Protein AF-A0AAV4S8C1-F1 (afdb_monomer)

Radius of gyration: 21.25 Å; Cα contacts (8 Å, |Δi|>4): 169; chains: 1; bounding box: 54×39×54 Å

pLDDT: mean 89.07, std 9.96, range [38.38, 97.69]

Mean predicted aligned error: 6.19 Å

Solvent-accessible surface area (backbone atoms only — not comparable to full-atom values): 9734 Å² total; per-residue (Å²): 113,78,67,68,77,36,73,91,67,51,94,67,96,58,88,81,56,92,81,69,66,59,26,32,62,35,36,40,37,42,37,34,31,90,69,64,70,68,60,51,53,55,52,52,49,52,42,61,77,66,53,77,62,57,48,38,68,72,55,80,80,44,74,47,77,46,82,40,76,65,63,91,87,57,93,64,98,59,76,63,50,75,48,72,52,69,46,49,36,55,58,34,60,58,52,53,51,49,49,56,53,47,52,62,34,58,79,67,61,56,85,46,74,70,51,41,73,37,82,92,29,54,90,49,61,61,69,61,55,51,53,53,49,54,54,46,53,53,36,53,49,37,55,42,50,50,39,64,58,30,70,59,54,54,52,55,53,53,58,62,78,72,110

Foldseek 3Di:
DVVQLDPVNDPDDFPPDVPPLKFFAAKEKEKEADDDVVVVVVVVVVCVVVVSTHHFPQDDYHYHYHYYYDDPPDDDPDRMDMDMDIDMLSVLVVLVVVLVVVCVCVVVVHPCVVVCVDPVPVPHDVVVVVVSVVSVVVSVLSVLRSDNCSVVVVVVVVVVVVD

Secondary structure (DSSP, 8-state):
-GGGGSGGG-SS-----TTS---EEEEEEEEEES--HHHHHHHHHHHHHTT-SPBPTTS--EEEEEEEPPPTTS--SSSEEEEEEEEEGGGHHHHHHHHHHHHHHHTTTTT-TTGGGSGGGSS--HHHHHHHHHHHHHHHHHHHTTSTTHHHHHHHHHHHHT-

Nearest PDB structures (foldseek):
  9g3z-assembly1_b  TM=9.524E-01  e=1.170E-22  Sus scrofa
  9g3z-assembly1_m  TM=9.613E-01  e=6.429E-21  Sus scrofa
  9g3x-assembly1_i  TM=9.319E-01  e=1.166E-21  Sus scrofa
  9g3z-assembly1_j  TM=9.366E-01  e=1.971E-21  Sus scrofa
  9g3z-assembly1_e  TM=9.286E-01  e=1.510E-20  Sus scrofa

Organism: Caerostris extrusa (NCBI:txid172846)

Sequence (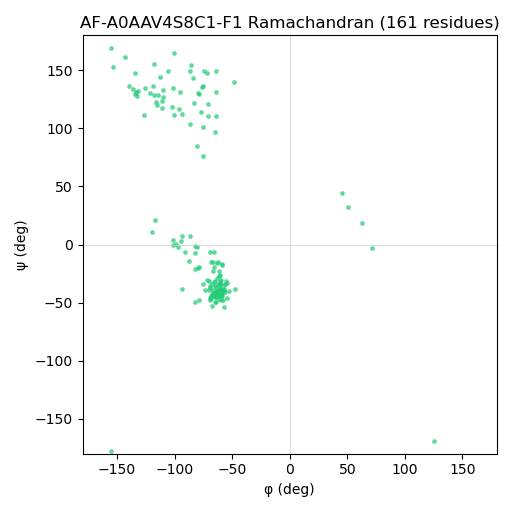163 aa):
MRRLLQPKNMMVSNAYDRNSGHCYISILNIIQGEVDPTQVHKSLMRIRERKLAQFIPWGPASIQVALSRKSPYITTAHRVSGLMLANHTSISMLFERTLKQYDKLRKREAFLEQFRKEDMFKDNLDELDNSRETVQQLVDEYVAATSKDYLTWGMEQVFIFSN

Structure (mmCIF, N/CA/C/O backbone):
data_AF-A0AAV4S8C1-F1
#
_entry.id   AF-A0AAV4S8C1-F1
#
loop_
_atom_site.group_PDB
_atom_site.id
_atom_site.type_symbol
_atom_site.label_atom_id
_atom_site.label_alt_id
_atom_site.label_comp_id
_atom_site.label_asym_id
_atom_site.label_entity_id
_atom_site.label_seq_id
_atom_site.pdbx_PDB_ins_code
_atom_site.Cartn_x
_atom_site.Cartn_y
_atom_site.Cartn_z
_atom_site.occupancy
_atom_site.B_iso_or_equiv
_atom_site.auth_seq_id
_atom_site.auth_comp_id
_atom_site.auth_asym_id
_atom_site.auth_atom_id
_atom_site.pdbx_PDB_model_num
ATOM 1 N N . MET A 1 1 ? 11.164 5.010 -16.523 1.00 76.38 1 MET A N 1
ATOM 2 C CA . MET A 1 1 ? 10.807 4.340 -15.250 1.00 76.38 1 MET A CA 1
ATOM 3 C C . MET A 1 1 ? 11.202 5.109 -13.993 1.00 76.38 1 MET A C 1
ATOM 5 O O . MET A 1 1 ? 10.338 5.263 -13.153 1.00 76.38 1 MET A O 1
ATOM 9 N N . ARG A 1 2 ? 12.412 5.688 -13.857 1.00 85.44 2 ARG A N 1
ATOM 10 C CA . ARG A 1 2 ? 12.812 6.445 -12.637 1.00 85.44 2 ARG A CA 1
ATOM 11 C C . ARG A 1 2 ? 11.783 7.474 -12.139 1.00 85.44 2 ARG A C 1
ATOM 13 O O . ARG A 1 2 ? 11.617 7.630 -10.940 1.00 85.44 2 ARG A O 1
ATOM 20 N N . ARG A 1 3 ? 11.109 8.183 -13.055 1.00 89.19 3 ARG A N 1
ATOM 21 C CA . ARG A 1 3 ? 10.074 9.173 -12.707 1.00 89.19 3 ARG A CA 1
ATOM 22 C C . ARG A 1 3 ? 8.900 8.547 -11.944 1.00 89.19 3 ARG A C 1
ATOM 24 O O . ARG A 1 3 ? 8.378 9.203 -11.061 1.00 89.19 3 ARG A O 1
ATOM 31 N N . LEU A 1 4 ? 8.530 7.300 -12.233 1.00 90.19 4 LEU A N 1
ATOM 32 C CA . LEU A 1 4 ? 7.388 6.633 -11.599 1.00 90.19 4 LEU A CA 1
ATOM 33 C C . LEU A 1 4 ? 7.597 6.413 -10.094 1.00 90.19 4 LEU A C 1
ATOM 35 O O . LEU A 1 4 ? 6.652 6.535 -9.334 1.00 90.19 4 LEU A O 1
ATOM 39 N N . LEU A 1 5 ? 8.844 6.207 -9.659 1.00 87.75 5 LEU A N 1
ATOM 40 C CA . LEU A 1 5 ? 9.210 6.057 -8.244 1.00 87.75 5 LEU A CA 1
ATOM 41 C C . LEU A 1 5 ? 9.328 7.395 -7.489 1.00 87.75 5 LEU A C 1
ATOM 43 O O . LEU A 1 5 ? 9.659 7.413 -6.308 1.00 87.75 5 LEU A O 1
ATOM 47 N N . GLN A 1 6 ? 9.139 8.538 -8.158 1.00 88.62 6 GLN A N 1
ATOM 48 C CA . GLN A 1 6 ? 9.223 9.837 -7.488 1.00 88.62 6 GLN A CA 1
ATOM 49 C C . GLN A 1 6 ? 7.920 10.120 -6.728 1.00 88.62 6 GLN A C 1
ATOM 51 O O . GLN A 1 6 ? 6.863 10.087 -7.361 1.00 88.62 6 GLN A O 1
ATOM 56 N N . PRO A 1 7 ? 7.976 10.520 -5.442 1.00 86.75 7 PRO A N 1
ATOM 57 C CA . PRO A 1 7 ? 6.777 10.733 -4.630 1.00 86.75 7 PRO A CA 1
ATOM 58 C C . PRO A 1 7 ? 5.752 11.699 -5.228 1.00 86.75 7 PRO A C 1
ATOM 60 O O . PRO A 1 7 ? 4.557 11.482 -5.105 1.00 86.75 7 PRO A O 1
ATOM 63 N N . LYS A 1 8 ? 6.207 12.721 -5.961 1.00 89.94 8 LYS A N 1
ATOM 64 C CA . LYS A 1 8 ? 5.334 13.706 -6.622 1.00 89.94 8 LYS A CA 1
ATOM 65 C C . LYS A 1 8 ? 4.401 13.139 -7.701 1.00 89.94 8 LYS A C 1
ATOM 67 O O . LYS A 1 8 ? 3.507 13.846 -8.140 1.00 89.94 8 LYS A O 1
ATOM 72 N N . ASN A 1 9 ? 4.663 11.924 -8.185 1.00 91.44 9 ASN A N 1
ATOM 73 C CA . ASN A 1 9 ? 3.815 11.253 -9.171 1.00 91.44 9 ASN A CA 1
ATOM 74 C C . ASN A 1 9 ? 2.913 10.191 -8.523 1.00 91.44 9 ASN A C 1
ATOM 76 O O . ASN A 1 9 ? 2.159 9.531 -9.233 1.00 91.44 9 ASN A O 1
ATOM 80 N N . MET A 1 10 ? 3.005 9.998 -7.202 1.00 90.69 10 MET A N 1
ATOM 81 C CA . MET A 1 10 ? 2.092 9.127 -6.471 1.00 90.69 10 MET A CA 1
ATOM 82 C C . MET A 1 10 ? 0.749 9.833 -6.304 1.00 90.69 10 MET A C 1
ATOM 84 O O . MET A 1 10 ? 0.691 11.017 -5.981 1.00 90.69 10 MET A O 1
ATOM 88 N N . MET A 1 11 ? -0.332 9.090 -6.524 1.00 93.56 11 MET A N 1
ATOM 89 C CA . MET A 1 11 ? -1.704 9.607 -6.464 1.00 93.56 11 MET A CA 1
ATOM 90 C C . MET A 1 11 ? -2.357 9.425 -5.088 1.00 93.56 11 MET A C 1
ATOM 92 O O . MET A 1 11 ? -3.542 9.694 -4.931 1.00 93.56 11 MET A O 1
ATOM 96 N N . VAL A 1 12 ? -1.594 8.973 -4.091 1.00 91.31 12 VAL A N 1
ATOM 97 C CA . VAL A 1 12 ? -2.059 8.805 -2.712 1.00 91.31 12 VAL A CA 1
ATOM 98 C C . VAL A 1 12 ? -1.185 9.655 -1.797 1.00 91.31 12 VAL A C 1
ATOM 100 O O . VAL A 1 12 ? 0.045 9.623 -1.882 1.00 91.31 12 VAL A O 1
ATOM 103 N N . SER A 1 13 ? -1.827 10.446 -0.938 1.00 85.81 13 SER A N 1
ATOM 104 C CA . SER A 1 13 ? -1.152 11.302 0.035 1.00 85.81 13 SER A CA 1
ATOM 105 C C . SER A 1 13 ? -0.720 10.495 1.251 1.00 85.81 13 SER A C 1
ATOM 107 O O . SER A 1 13 ? -1.404 10.475 2.273 1.00 85.81 13 SER A O 1
ATOM 109 N N . ASN A 1 14 ? 0.447 9.873 1.147 1.00 78.31 14 ASN A N 1
ATOM 110 C CA . ASN A 1 14 ? 1.105 9.245 2.284 1.00 78.31 14 ASN A CA 1
ATOM 111 C C . ASN A 1 14 ? 2.201 10.203 2.755 1.00 78.31 14 ASN A C 1
ATOM 113 O O . ASN A 1 14 ? 2.932 10.759 1.929 1.00 78.31 14 ASN A O 1
ATOM 117 N N . ALA A 1 15 ? 2.313 10.427 4.067 1.00 64.94 15 ALA A N 1
ATOM 118 C CA . ALA A 1 15 ? 3.448 11.158 4.613 1.00 64.94 15 ALA A CA 1
ATOM 119 C C . ALA A 1 15 ? 4.693 10.305 4.351 1.00 64.94 15 ALA A C 1
ATOM 121 O O . ALA A 1 15 ? 4.944 9.322 5.040 1.00 64.94 15 ALA A O 1
ATOM 122 N N . TYR A 1 16 ? 5.413 10.620 3.274 1.00 62.28 16 TYR A N 1
ATOM 123 C CA . TYR A 1 16 ? 6.601 9.884 2.868 1.00 62.28 16 TYR A CA 1
ATOM 124 C C . TYR A 1 16 ? 7.742 10.264 3.808 1.00 62.28 16 TYR A C 1
ATOM 126 O O . TYR A 1 16 ? 8.612 11.063 3.458 1.00 62.28 16 TYR A O 1
ATOM 134 N N . ASP A 1 17 ? 7.719 9.727 5.025 1.00 63.22 17 ASP A N 1
ATOM 135 C CA . ASP A 1 17 ? 8.901 9.744 5.861 1.00 63.22 17 ASP A CA 1
ATOM 136 C C . ASP A 1 17 ? 9.843 8.656 5.346 1.00 63.22 17 ASP A C 1
ATOM 138 O O . ASP A 1 17 ? 9.538 7.460 5.384 1.00 63.22 17 ASP A O 1
ATOM 142 N N . ARG A 1 18 ? 10.996 9.085 4.829 1.00 56.28 18 ARG A N 1
ATOM 143 C CA . ARG A 1 18 ? 12.065 8.188 4.371 1.00 56.28 18 ARG A CA 1
ATOM 144 C C . ARG A 1 18 ? 12.569 7.273 5.489 1.00 56.28 18 ARG A C 1
ATOM 146 O O . ARG A 1 18 ? 13.182 6.261 5.173 1.00 56.28 18 ARG A O 1
ATOM 153 N N . ASN A 1 19 ? 12.283 7.606 6.747 1.00 57.56 19 ASN A N 1
ATOM 154 C CA . ASN A 1 19 ? 12.671 6.837 7.923 1.00 57.56 19 ASN A CA 1
ATOM 155 C C . ASN A 1 19 ? 11.556 5.928 8.470 1.00 57.56 19 ASN A C 1
ATOM 157 O O . ASN A 1 19 ? 11.792 5.223 9.444 1.00 57.56 19 ASN A O 1
ATOM 161 N N . SER A 1 20 ? 10.366 5.899 7.855 1.00 69.50 20 SER A N 1
ATOM 162 C CA . SER A 1 20 ? 9.210 5.126 8.355 1.00 69.50 20 SER A CA 1
ATOM 163 C C . SER A 1 20 ? 9.357 3.601 8.264 1.00 69.50 20 SER A C 1
ATOM 165 O O . SER A 1 20 ? 8.490 2.877 8.736 1.00 69.50 20 SER A O 1
ATOM 167 N N . GLY A 1 21 ? 10.418 3.088 7.632 1.00 83.31 21 GLY A N 1
ATOM 168 C CA . GLY A 1 21 ? 10.642 1.645 7.476 1.00 83.31 21 GLY A CA 1
ATOM 169 C C . GLY A 1 21 ? 9.691 0.943 6.494 1.00 83.31 21 GLY A C 1
ATOM 170 O O . GLY A 1 21 ? 9.876 -0.242 6.218 1.00 83.31 21 GLY A O 1
ATOM 171 N N . HIS A 1 22 ? 8.713 1.652 5.919 1.00 91.12 22 HIS A N 1
ATOM 172 C CA . HIS A 1 22 ? 7.808 1.099 4.914 1.00 91.12 22 HIS A CA 1
ATOM 173 C C . HIS A 1 22 ? 8.541 0.690 3.630 1.00 91.12 22 HIS A C 1
ATOM 175 O O . HIS A 1 22 ? 9.538 1.291 3.226 1.00 91.12 22 HIS A O 1
ATOM 181 N N . CYS A 1 23 ? 8.018 -0.339 2.966 1.00 92.44 23 CYS A N 1
ATOM 182 C CA . CYS A 1 23 ? 8.658 -0.956 1.816 1.00 92.44 23 CYS A CA 1
ATOM 183 C C . CYS A 1 23 ? 7.648 -1.397 0.746 1.00 92.44 23 CYS A C 1
ATOM 185 O O . CYS A 1 23 ? 6.446 -1.534 0.982 1.00 92.44 23 CYS A O 1
ATOM 187 N N . TYR A 1 24 ? 8.154 -1.601 -0.469 1.00 93.88 24 TYR A N 1
ATOM 188 C CA . TYR A 1 24 ? 7.414 -2.164 -1.591 1.00 93.88 24 TYR A CA 1
ATOM 189 C C . TYR A 1 24 ? 7.317 -3.685 -1.457 1.00 93.88 24 TYR A C 1
ATOM 191 O O . TYR A 1 24 ? 8.331 -4.374 -1.339 1.00 93.88 24 TYR A O 1
ATOM 199 N N . ILE A 1 25 ? 6.103 -4.210 -1.575 1.00 95.38 25 ILE A N 1
ATOM 200 C CA . ILE A 1 25 ? 5.850 -5.646 -1.734 1.00 95.38 25 ILE A CA 1
ATOM 201 C C . ILE A 1 25 ? 6.029 -6.013 -3.212 1.00 95.38 25 ILE A C 1
ATOM 203 O O . ILE A 1 25 ? 6.777 -6.925 -3.564 1.00 95.38 25 ILE A O 1
ATOM 207 N N . SER A 1 26 ? 5.395 -5.248 -4.105 1.00 95.25 26 SER A N 1
ATOM 208 C CA . SER A 1 26 ? 5.460 -5.483 -5.548 1.00 95.25 26 SER A CA 1
ATOM 209 C C . SER A 1 26 ? 5.234 -4.213 -6.356 1.00 95.25 26 SER A C 1
ATOM 211 O O . SER A 1 26 ? 4.515 -3.307 -5.934 1.00 95.25 26 SER A O 1
ATOM 213 N N . ILE A 1 27 ? 5.797 -4.170 -7.561 1.00 95.12 27 ILE A N 1
ATOM 214 C CA . ILE A 1 27 ? 5.593 -3.080 -8.515 1.00 95.12 27 ILE A CA 1
ATOM 215 C C . ILE A 1 27 ? 5.308 -3.657 -9.901 1.00 95.12 27 ILE A C 1
ATOM 217 O O . ILE A 1 27 ? 6.085 -4.459 -10.413 1.00 95.12 27 ILE A O 1
ATOM 221 N N . LEU A 1 28 ? 4.256 -3.171 -10.551 1.00 95.75 28 LEU A N 1
ATOM 222 C CA . LEU A 1 28 ? 3.978 -3.382 -11.966 1.00 95.75 28 LEU A CA 1
ATOM 223 C C . LEU A 1 28 ? 4.040 -2.038 -12.696 1.00 95.75 28 LEU A C 1
ATOM 225 O O . LEU A 1 28 ? 3.286 -1.114 -12.402 1.00 95.75 28 LEU A O 1
ATOM 229 N N . ASN A 1 29 ? 4.943 -1.924 -13.667 1.00 94.38 29 ASN A N 1
ATOM 230 C CA . ASN A 1 29 ? 5.033 -0.753 -14.532 1.00 94.38 29 ASN A CA 1
ATOM 231 C C . ASN A 1 29 ? 4.414 -1.067 -15.893 1.00 94.38 29 ASN A C 1
ATOM 233 O O . ASN A 1 29 ? 4.924 -1.907 -16.630 1.00 94.38 29 ASN A O 1
ATOM 237 N N . ILE A 1 30 ? 3.358 -0.351 -16.257 1.00 94.69 30 ILE A N 1
ATOM 238 C CA . ILE A 1 30 ? 2.766 -0.398 -17.591 1.00 94.69 30 ILE A CA 1
ATOM 239 C C . ILE A 1 30 ? 3.343 0.770 -18.382 1.00 94.69 30 ILE A C 1
ATOM 241 O O . ILE A 1 30 ? 3.156 1.932 -18.022 1.00 94.69 30 ILE A O 1
ATOM 245 N N . ILE A 1 31 ? 4.076 0.470 -19.448 1.00 93.38 31 ILE A N 1
ATOM 246 C CA . ILE A 1 31 ? 4.709 1.472 -20.303 1.00 93.38 31 ILE A CA 1
ATOM 247 C C . ILE A 1 31 ? 4.010 1.458 -21.653 1.00 93.38 31 ILE A C 1
ATOM 249 O O . ILE A 1 31 ? 3.942 0.427 -22.319 1.00 93.38 31 ILE A O 1
ATOM 253 N N . GLN A 1 32 ? 3.510 2.620 -22.052 1.00 91.44 32 GLN A N 1
ATOM 254 C CA . GLN A 1 32 ? 2.761 2.807 -23.284 1.00 91.44 32 GLN A CA 1
ATOM 255 C C . GLN A 1 32 ? 3.521 3.701 -24.260 1.00 91.44 32 GLN A C 1
ATOM 257 O O . GLN A 1 32 ? 3.903 4.824 -23.917 1.00 91.44 32 GLN A O 1
ATOM 262 N N . GLY A 1 33 ? 3.683 3.237 -25.498 1.00 89.12 33 GLY A N 1
ATOM 263 C CA . GLY A 1 33 ? 4.294 3.996 -26.594 1.00 89.12 33 GLY A CA 1
ATOM 264 C C . GLY A 1 33 ? 5.467 3.274 -27.249 1.00 89.12 33 GLY A C 1
ATOM 265 O O . GLY A 1 33 ? 5.701 2.092 -27.011 1.00 89.12 33 GLY A O 1
ATOM 266 N N . GLU A 1 34 ? 6.202 3.999 -28.088 1.00 85.62 34 GLU A N 1
ATOM 267 C CA . GLU A 1 34 ? 7.389 3.479 -28.769 1.00 85.62 34 GLU A CA 1
ATOM 268 C C . GLU A 1 34 ? 8.563 3.403 -27.793 1.00 85.62 34 GLU A C 1
ATOM 270 O O . GLU A 1 34 ? 9.189 4.411 -27.455 1.00 85.62 34 GLU A O 1
ATOM 275 N N . VAL A 1 35 ? 8.830 2.198 -27.290 1.00 86.06 35 VAL A N 1
ATOM 276 C CA . VAL A 1 35 ? 9.900 1.943 -26.326 1.00 86.06 35 VAL A CA 1
ATOM 277 C C . VAL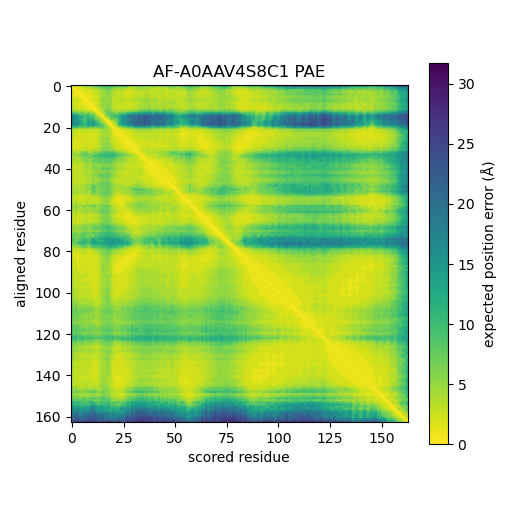 A 1 35 ? 10.684 0.712 -26.744 1.00 86.06 35 VAL A C 1
ATOM 279 O O . VAL A 1 35 ? 10.115 -0.348 -26.984 1.00 86.06 35 VAL A O 1
ATOM 282 N N . ASP A 1 36 ? 12.005 0.858 -26.778 1.00 89.06 36 ASP A N 1
ATOM 283 C CA . ASP A 1 36 ? 12.937 -0.245 -26.976 1.00 89.06 36 ASP A CA 1
ATOM 284 C C . ASP A 1 36 ? 12.971 -1.150 -25.720 1.00 89.06 36 ASP A C 1
ATOM 286 O O . ASP A 1 36 ? 13.331 -0.673 -24.630 1.00 89.06 36 ASP A O 1
ATOM 290 N N . PRO A 1 37 ? 12.638 -2.452 -25.838 1.00 87.94 37 PRO A N 1
ATOM 291 C CA . PRO A 1 37 ? 12.688 -3.402 -24.726 1.00 87.94 37 PRO A CA 1
ATOM 292 C C . PRO A 1 37 ? 14.058 -3.482 -24.037 1.00 87.94 37 PRO A C 1
ATOM 294 O O . PRO A 1 37 ? 14.131 -3.679 -22.820 1.00 87.94 37 PRO A O 1
ATOM 297 N N . THR A 1 38 ? 15.159 -3.267 -24.763 1.00 90.94 38 THR A N 1
ATOM 298 C CA . THR A 1 38 ? 16.507 -3.319 -24.176 1.00 90.94 38 THR A CA 1
ATOM 299 C C . THR A 1 38 ? 16.739 -2.174 -23.182 1.00 90.94 38 THR A C 1
ATOM 301 O O . THR A 1 38 ? 17.376 -2.355 -22.139 1.00 90.94 38 THR A O 1
ATOM 304 N N . GLN A 1 39 ? 16.156 -0.998 -23.439 1.00 87.69 39 GLN A N 1
ATOM 305 C CA . GLN A 1 39 ? 16.232 0.168 -22.552 1.00 87.69 39 GLN A CA 1
ATOM 306 C C . GLN A 1 39 ? 15.405 -0.020 -21.279 1.00 87.69 39 GLN A C 1
ATOM 308 O O . GLN A 1 39 ? 15.768 0.491 -20.211 1.00 87.69 39 GLN A O 1
ATOM 313 N N . VAL A 1 40 ? 14.309 -0.778 -21.371 1.00 89.06 40 VAL A N 1
ATOM 314 C CA . VAL A 1 40 ? 13.497 -1.174 -20.215 1.00 89.06 40 VAL A CA 1
ATOM 315 C C . VAL A 1 40 ? 14.310 -2.077 -19.300 1.00 89.06 40 VAL A C 1
ATOM 317 O O . VAL A 1 40 ? 14.435 -1.773 -18.114 1.00 89.06 40 VAL A O 1
ATOM 320 N N . HIS A 1 41 ? 14.944 -3.114 -19.849 1.00 87.44 41 HIS A N 1
ATOM 321 C CA . HIS A 1 41 ? 15.786 -4.020 -19.070 1.00 87.44 41 HIS A CA 1
ATOM 322 C C . HIS A 1 41 ? 16.934 -3.278 -18.363 1.00 87.44 41 HIS A C 1
ATOM 324 O O . HIS A 1 41 ? 17.097 -3.393 -17.147 1.00 87.44 41 HIS A O 1
ATOM 330 N N . LYS A 1 42 ? 17.661 -2.407 -19.082 1.00 91.06 42 LYS A N 1
ATOM 331 C CA . LYS A 1 42 ? 18.714 -1.551 -18.495 1.00 91.06 42 LYS A CA 1
ATOM 332 C C . LYS A 1 42 ? 18.183 -0.657 -17.373 1.00 91.06 42 LYS A C 1
ATOM 334 O O . LYS A 1 42 ? 18.845 -0.448 -16.357 1.00 91.06 42 LYS A O 1
ATOM 339 N N . SER A 1 43 ? 16.985 -0.108 -17.545 1.00 88.94 43 SER A N 1
ATOM 340 C CA . SER A 1 43 ? 16.355 0.745 -16.537 1.00 88.94 43 SER A CA 1
ATOM 341 C C . SER A 1 43 ? 15.928 -0.036 -15.289 1.00 88.94 43 SER A C 1
ATOM 343 O O . SER A 1 43 ? 16.046 0.506 -14.191 1.00 88.94 43 SER A O 1
ATOM 345 N N . LEU A 1 44 ? 15.470 -1.285 -15.433 1.00 87.56 44 LEU A N 1
ATOM 346 C CA . LEU A 1 44 ? 15.178 -2.175 -14.302 1.00 87.56 44 LEU A CA 1
ATOM 347 C C . LEU A 1 44 ? 16.444 -2.515 -13.515 1.00 87.56 44 LEU A C 1
ATOM 349 O O . LEU A 1 44 ? 16.436 -2.407 -12.289 1.00 87.56 44 LEU A O 1
ATOM 353 N N . MET A 1 45 ? 17.538 -2.846 -14.209 1.00 86.94 45 MET A N 1
ATOM 354 C CA . MET A 1 45 ? 18.821 -3.136 -13.558 1.00 86.94 45 MET A CA 1
ATOM 355 C C . MET A 1 45 ? 19.312 -1.950 -12.730 1.00 86.94 45 MET A C 1
ATOM 357 O O . MET A 1 45 ? 19.612 -2.107 -11.551 1.00 86.94 45 MET A O 1
ATOM 361 N N . ARG A 1 46 ? 19.234 -0.729 -13.273 1.00 89.19 46 ARG A N 1
ATOM 362 C CA . ARG A 1 46 ? 19.592 0.489 -12.526 1.00 89.19 46 ARG A CA 1
ATOM 363 C C . ARG A 1 46 ? 18.740 0.724 -11.278 1.00 89.19 46 ARG A C 1
ATOM 365 O O . ARG A 1 46 ? 19.251 1.279 -1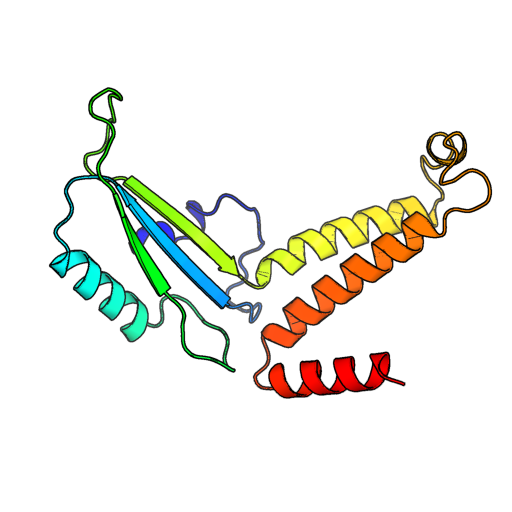0.310 1.00 89.19 46 ARG A O 1
ATOM 372 N N . ILE A 1 47 ? 17.449 0.377 -11.301 1.00 87.69 47 ILE A N 1
ATOM 373 C CA . ILE A 1 47 ? 16.571 0.514 -10.125 1.00 87.69 47 ILE A CA 1
ATOM 374 C C . ILE A 1 47 ? 17.014 -0.455 -9.024 1.00 87.69 47 ILE A C 1
ATOM 376 O O . ILE A 1 47 ? 17.077 -0.049 -7.863 1.00 87.69 47 ILE A O 1
ATOM 380 N N . ARG A 1 48 ? 17.363 -1.692 -9.402 1.00 83.00 48 ARG A N 1
ATOM 381 C CA . ARG A 1 48 ? 17.855 -2.724 -8.480 1.00 83.00 48 ARG A CA 1
ATOM 382 C C . ARG A 1 48 ? 19.227 -2.372 -7.904 1.00 83.00 48 ARG A C 1
ATOM 384 O O . ARG A 1 48 ? 19.367 -2.314 -6.689 1.00 83.00 48 ARG A O 1
ATOM 391 N N . GLU A 1 49 ? 20.208 -2.061 -8.752 1.00 86.12 49 GLU A N 1
ATOM 392 C CA . GLU A 1 49 ? 21.586 -1.743 -8.338 1.00 86.12 49 GLU A CA 1
ATOM 393 C C . GLU A 1 49 ? 21.654 -0.537 -7.400 1.00 86.12 49 GLU A C 1
ATOM 395 O O . GLU A 1 49 ? 22.345 -0.560 -6.386 1.00 86.12 49 GLU A O 1
ATOM 400 N N . ARG A 1 50 ? 20.906 0.526 -7.719 1.00 85.81 50 ARG A N 1
ATOM 401 C CA . ARG A 1 50 ? 20.902 1.760 -6.922 1.00 85.81 50 ARG A CA 1
ATOM 402 C C . ARG A 1 50 ? 19.984 1.697 -5.704 1.00 85.81 50 ARG A C 1
ATOM 404 O O . ARG A 1 50 ? 19.887 2.701 -5.005 1.00 85.81 50 ARG A O 1
ATOM 411 N N . LYS A 1 51 ? 19.277 0.580 -5.490 1.00 82.12 51 LYS A N 1
ATOM 412 C CA . LYS A 1 51 ? 18.303 0.396 -4.400 1.00 82.12 51 LYS A CA 1
ATOM 413 C C . LYS A 1 51 ? 17.360 1.599 -4.253 1.00 82.12 51 LYS A C 1
ATOM 415 O O . LYS A 1 51 ? 17.106 2.079 -3.155 1.00 82.12 51 LYS A O 1
ATOM 420 N N . LEU A 1 52 ? 16.852 2.116 -5.382 1.00 80.12 52 LEU A N 1
ATOM 421 C CA . LEU A 1 52 ? 16.005 3.325 -5.396 1.00 80.12 52 LEU A CA 1
ATOM 422 C C . LEU A 1 52 ? 14.644 3.116 -4.717 1.00 80.12 52 LEU A C 1
ATOM 424 O O . LEU A 1 52 ? 13.940 4.088 -4.454 1.00 80.12 52 LEU A O 1
ATOM 428 N N . ALA A 1 53 ? 14.273 1.860 -4.493 1.00 84.25 53 ALA A N 1
ATOM 429 C CA . ALA A 1 53 ? 13.082 1.431 -3.791 1.00 84.25 53 ALA A CA 1
ATOM 430 C C . ALA A 1 53 ? 13.490 0.361 -2.774 1.00 84.25 53 ALA A C 1
ATOM 432 O O . ALA A 1 53 ? 14.222 -0.572 -3.114 1.00 84.25 53 ALA A O 1
ATOM 433 N N . GLN A 1 54 ? 13.025 0.513 -1.537 1.00 89.25 54 GLN A N 1
ATOM 434 C CA . GLN A 1 54 ? 13.183 -0.488 -0.491 1.00 89.25 54 GLN A CA 1
ATOM 435 C C . GLN A 1 54 ? 12.081 -1.530 -0.656 1.00 89.25 54 GLN A C 1
ATOM 437 O O . GLN A 1 54 ? 10.907 -1.172 -0.658 1.00 89.25 54 GLN A O 1
ATOM 442 N N . PHE A 1 55 ? 12.451 -2.795 -0.831 1.00 92.44 55 PHE A N 1
ATOM 443 C CA . PHE A 1 55 ? 11.503 -3.904 -0.928 1.00 92.44 55 PHE A CA 1
ATOM 444 C C . PHE A 1 55 ? 11.405 -4.655 0.396 1.00 92.44 55 PHE A C 1
ATOM 446 O O . PHE A 1 55 ? 12.260 -4.486 1.269 1.00 92.44 55 PHE A O 1
ATOM 453 N N . ILE A 1 56 ? 10.362 -5.472 0.516 1.00 94.44 56 ILE A N 1
ATOM 454 C CA . ILE A 1 56 ? 10.186 -6.424 1.611 1.00 94.44 56 ILE A CA 1
ATOM 455 C C . ILE A 1 56 ? 11.454 -7.259 1.860 1.00 94.44 56 ILE A C 1
ATOM 457 O O . ILE A 1 56 ? 12.119 -7.670 0.905 1.00 94.44 56 ILE A O 1
ATOM 461 N N . PRO A 1 57 ? 11.814 -7.521 3.128 1.00 92.69 57 PRO A N 1
ATOM 462 C CA . PRO A 1 57 ? 13.069 -8.193 3.455 1.00 92.69 57 PRO A CA 1
ATOM 463 C C . PRO A 1 57 ? 12.975 -9.728 3.472 1.00 92.69 57 PRO A C 1
ATOM 465 O O . PRO A 1 57 ? 14.005 -10.397 3.474 1.00 92.69 57 PRO A O 1
ATOM 468 N N . TRP A 1 58 ? 11.763 -10.284 3.490 1.00 92.56 58 TRP A N 1
ATOM 469 C CA . TRP A 1 58 ? 11.474 -11.721 3.579 1.00 92.56 58 TRP A CA 1
ATOM 470 C C . TRP A 1 58 ? 11.261 -12.391 2.212 1.00 92.56 58 TRP A C 1
ATOM 472 O O . TRP A 1 58 ? 10.965 -13.581 2.138 1.00 92.56 58 TRP A O 1
ATOM 482 N N . GLY A 1 59 ? 11.417 -11.648 1.113 1.00 90.69 59 GLY A N 1
ATOM 483 C CA . GLY A 1 59 ? 11.230 -12.160 -0.241 1.00 90.69 59 GLY A CA 1
ATOM 484 C C . GLY A 1 59 ? 12.011 -11.371 -1.295 1.00 90.69 59 GLY A C 1
ATOM 485 O O . GLY A 1 59 ? 12.560 -10.305 -1.012 1.00 90.69 59 GLY A O 1
ATOM 486 N N . PRO A 1 60 ? 12.100 -11.885 -2.534 1.00 91.00 60 PRO A N 1
ATOM 487 C CA . PRO A 1 60 ? 12.773 -11.187 -3.621 1.00 91.00 60 PRO A CA 1
ATOM 488 C C . PRO A 1 60 ? 11.968 -9.969 -4.100 1.00 91.00 60 PRO A C 1
ATOM 490 O O . PRO A 1 60 ? 10.740 -9.980 -4.142 1.00 91.00 60 PRO A O 1
ATOM 493 N N . ALA A 1 61 ? 12.671 -8.928 -4.553 1.00 88.88 61 ALA A N 1
ATOM 494 C CA . ALA A 1 61 ? 12.046 -7.723 -5.096 1.00 88.88 61 ALA A CA 1
ATOM 495 C C . ALA A 1 61 ? 11.242 -8.014 -6.381 1.00 88.88 61 ALA A C 1
ATOM 497 O O . ALA A 1 61 ? 11.815 -8.258 -7.452 1.00 88.88 61 ALA A O 1
ATOM 498 N N . SER A 1 62 ? 9.913 -7.922 -6.290 1.00 91.44 62 SER A N 1
ATOM 499 C CA . SER A 1 62 ? 8.999 -8.143 -7.413 1.00 91.44 62 SER A CA 1
ATOM 500 C C . SER A 1 62 ? 8.781 -6.857 -8.216 1.00 91.44 62 SER A C 1
ATOM 502 O O . SER A 1 62 ? 8.066 -5.946 -7.793 1.00 91.44 62 SER A O 1
ATOM 504 N N . ILE A 1 63 ? 9.419 -6.771 -9.390 1.00 92.44 63 ILE A N 1
ATOM 505 C CA . ILE A 1 63 ? 9.233 -5.674 -10.350 1.00 92.44 63 ILE A CA 1
ATOM 506 C C . ILE A 1 63 ? 8.881 -6.264 -11.710 1.00 92.44 63 ILE A C 1
ATOM 508 O O . ILE A 1 63 ? 9.732 -6.861 -12.371 1.00 92.44 63 ILE A O 1
ATOM 512 N N . GLN A 1 64 ? 7.643 -6.052 -12.136 1.00 93.00 64 GLN A N 1
ATOM 513 C CA . GLN A 1 64 ? 7.122 -6.474 -13.427 1.00 93.00 64 GLN A CA 1
ATOM 514 C C . GLN A 1 64 ? 6.984 -5.275 -14.366 1.00 93.00 64 GLN A C 1
ATOM 516 O O . GLN A 1 64 ? 6.753 -4.138 -13.936 1.00 93.00 64 GLN A O 1
ATOM 521 N N . VAL A 1 65 ? 7.136 -5.525 -15.666 1.00 93.56 65 VAL A N 1
ATOM 522 C CA . VAL A 1 65 ? 6.927 -4.511 -16.700 1.00 93.56 65 VAL A CA 1
ATOM 523 C C . VAL A 1 65 ? 6.059 -5.080 -17.806 1.00 93.56 65 VAL A C 1
ATOM 525 O O . VAL A 1 65 ? 6.381 -6.122 -18.369 1.00 93.56 65 VAL A O 1
ATOM 528 N N . ALA A 1 66 ? 4.998 -4.356 -18.140 1.00 93.88 66 ALA A N 1
ATOM 529 C CA . ALA A 1 66 ? 4.160 -4.620 -19.296 1.00 93.88 66 ALA A CA 1
ATOM 530 C C . ALA A 1 66 ? 4.374 -3.515 -20.336 1.00 93.88 66 ALA A C 1
ATOM 532 O O . ALA A 1 66 ? 4.267 -2.325 -20.030 1.00 93.88 66 ALA A O 1
ATOM 533 N N . LEU A 1 67 ? 4.683 -3.914 -21.567 1.00 93.31 67 LEU A N 1
ATOM 534 C CA . LEU A 1 67 ? 4.778 -3.010 -22.706 1.00 93.31 67 LEU A CA 1
ATOM 535 C C . LEU A 1 67 ? 3.454 -3.013 -23.461 1.00 93.31 67 LEU A C 1
ATOM 537 O O . LEU A 1 67 ? 2.920 -4.070 -23.784 1.00 93.31 67 LEU A O 1
ATOM 541 N N . SER A 1 68 ? 2.933 -1.830 -23.754 1.00 91.44 68 SER A N 1
ATOM 542 C CA . SER A 1 68 ? 1.674 -1.657 -24.469 1.00 91.44 68 SER A CA 1
ATOM 543 C C . SER A 1 68 ? 1.826 -0.600 -25.561 1.00 91.44 68 SER A C 1
ATOM 545 O O . SER A 1 68 ? 2.600 0.354 -25.445 1.00 91.44 68 SER A O 1
ATOM 547 N N . ARG A 1 69 ? 1.099 -0.778 -26.664 1.00 88.94 69 ARG A N 1
ATOM 548 C CA . ARG A 1 69 ? 1.023 0.227 -27.727 1.00 88.94 69 ARG A CA 1
ATOM 549 C C . ARG A 1 69 ? -0.078 1.222 -27.392 1.00 88.94 69 ARG A C 1
ATOM 551 O O . ARG A 1 69 ? -1.067 0.885 -26.748 1.00 88.94 69 ARG A O 1
ATOM 558 N N . LYS A 1 70 ? 0.101 2.462 -27.829 1.00 86.50 70 LYS A N 1
ATOM 559 C CA . LYS A 1 70 ? -0.938 3.480 -27.685 1.00 86.50 70 LYS A CA 1
ATOM 560 C C . LYS A 1 70 ? -2.054 3.239 -28.689 1.00 86.50 70 LYS A C 1
ATOM 562 O O . LYS A 1 70 ? -1.802 2.741 -29.784 1.00 86.50 70 LYS A O 1
ATOM 567 N N . SER A 1 71 ? -3.268 3.625 -28.308 1.00 88.50 71 SER A N 1
ATOM 568 C CA . SER A 1 71 ? -4.392 3.649 -29.239 1.00 88.50 71 SER A CA 1
ATOM 569 C C . SER A 1 71 ? -4.113 4.670 -30.350 1.00 88.50 71 SER A C 1
ATOM 571 O O . SER A 1 71 ? -3.762 5.807 -30.025 1.00 88.50 71 SER A O 1
ATOM 573 N N . PRO A 1 72 ? -4.289 4.310 -31.634 1.00 86.56 72 PRO A N 1
ATOM 574 C CA . PRO A 1 72 ? -4.107 5.243 -32.747 1.00 86.56 72 PRO A CA 1
ATOM 575 C C . PRO A 1 72 ? -5.181 6.343 -32.779 1.00 86.56 72 PRO A C 1
ATOM 577 O O . PRO A 1 72 ? -4.998 7.354 -33.446 1.00 86.56 72 PRO A O 1
ATOM 580 N N . TYR A 1 73 ? -6.283 6.168 -32.044 1.00 90.12 73 TYR A N 1
ATOM 581 C CA . TYR A 1 73 ? -7.430 7.081 -32.041 1.00 90.12 73 TYR A CA 1
ATOM 582 C C . TYR A 1 73 ? -7.347 8.183 -30.980 1.00 90.12 73 TYR A C 1
ATOM 584 O O . TYR A 1 73 ? -8.206 9.057 -30.932 1.00 90.12 73 TYR A O 1
ATOM 592 N N . ILE A 1 74 ? -6.343 8.136 -30.102 1.00 88.12 74 ILE A N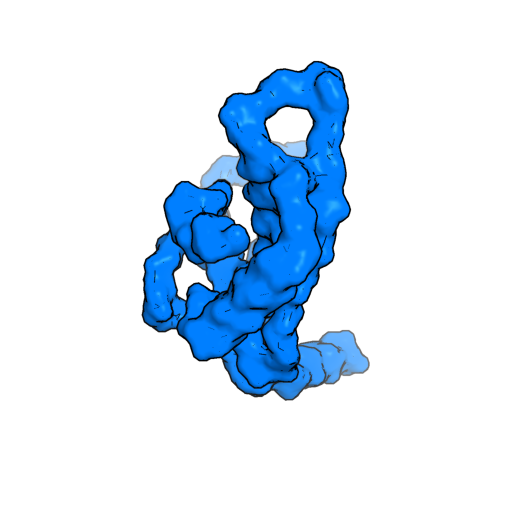 1
ATOM 593 C CA . ILE A 1 74 ? -6.201 9.088 -29.000 1.00 88.12 74 ILE A CA 1
ATOM 594 C C . ILE A 1 74 ? -4.985 9.968 -29.270 1.00 88.12 74 ILE A C 1
ATOM 596 O O . ILE A 1 74 ? -3.846 9.498 -29.282 1.00 88.12 74 ILE A O 1
ATOM 600 N N . THR A 1 75 ? -5.214 11.270 -29.429 1.00 83.44 75 THR A N 1
ATOM 601 C CA . THR A 1 75 ? -4.133 12.251 -29.534 1.00 83.44 75 THR A CA 1
ATOM 602 C C . THR A 1 75 ? -3.454 12.406 -28.175 1.00 83.44 75 THR A C 1
ATOM 604 O O . THR A 1 75 ? -4.042 12.937 -27.233 1.00 83.44 75 THR A O 1
ATOM 607 N N . THR A 1 76 ? -2.207 11.949 -28.048 1.00 82.12 76 THR A N 1
ATOM 608 C CA . THR A 1 76 ? -1.422 12.114 -26.814 1.00 82.12 76 THR A CA 1
ATOM 609 C C . THR A 1 76 ? -0.282 13.105 -27.009 1.00 82.12 76 THR A C 1
ATOM 611 O O . THR A 1 76 ? 0.494 12.963 -27.950 1.00 82.12 76 THR A O 1
ATOM 614 N N . ALA A 1 77 ? -0.111 14.044 -26.076 1.00 80.62 77 ALA A N 1
ATOM 615 C CA . ALA A 1 77 ? 0.956 15.052 -26.130 1.00 80.62 77 ALA A CA 1
ATOM 616 C C . ALA A 1 77 ? 2.378 14.474 -25.971 1.00 80.62 77 ALA A C 1
ATOM 618 O O . ALA A 1 77 ? 3.365 15.085 -26.376 1.00 80.62 77 ALA A O 1
ATOM 619 N N . HIS A 1 78 ? 2.512 13.299 -25.355 1.00 82.62 78 HIS A N 1
ATOM 620 C CA . HIS A 1 78 ? 3.806 12.674 -25.085 1.00 82.62 78 HIS A CA 1
ATOM 621 C C . HIS A 1 78 ? 3.985 11.409 -25.909 1.00 82.62 78 HIS A C 1
ATOM 623 O O . HIS A 1 78 ? 3.044 10.641 -26.059 1.00 82.62 78 HIS A O 1
ATOM 629 N N . ARG A 1 79 ? 5.213 11.131 -26.365 1.00 84.06 79 ARG A N 1
ATOM 630 C CA . ARG A 1 79 ? 5.536 9.897 -27.106 1.00 84.06 79 ARG A CA 1
ATOM 631 C C . ARG A 1 79 ? 5.420 8.646 -26.234 1.00 84.06 79 ARG A C 1
ATOM 633 O O . ARG A 1 79 ? 4.834 7.658 -26.659 1.00 84.06 79 ARG A O 1
ATOM 640 N N . VAL A 1 80 ? 5.839 8.732 -24.971 1.00 89.38 80 VAL A N 1
ATOM 641 C CA . VAL A 1 80 ? 5.807 7.622 -24.004 1.00 89.38 80 VAL A CA 1
ATOM 642 C C . VAL A 1 80 ? 5.054 8.038 -22.743 1.00 89.38 80 VAL A C 1
ATOM 644 O O . VAL A 1 80 ? 5.288 9.124 -22.213 1.00 89.38 80 VAL A O 1
ATOM 647 N N . SER A 1 81 ? 4.167 7.173 -22.263 1.00 90.81 81 SER A N 1
ATOM 648 C CA . SER A 1 81 ? 3.509 7.271 -20.956 1.00 90.81 81 SER A CA 1
ATOM 649 C C . SER A 1 81 ? 3.871 6.061 -20.098 1.00 90.81 81 SER A C 1
ATOM 651 O O . SER A 1 81 ? 4.259 5.006 -20.601 1.00 90.81 81 SER A O 1
ATOM 653 N N . GLY A 1 82 ? 3.796 6.229 -18.782 1.00 92.44 82 GLY A N 1
ATOM 654 C CA . GLY A 1 82 ? 4.031 5.153 -17.832 1.00 92.44 82 GLY A CA 1
ATOM 655 C C . GLY A 1 82 ? 3.036 5.245 -16.689 1.00 92.44 82 GLY A C 1
ATOM 656 O O . GLY A 1 82 ? 2.803 6.337 -16.177 1.00 92.44 82 GLY A O 1
ATOM 657 N N . LEU A 1 83 ? 2.490 4.101 -16.302 1.00 94.50 83 LEU A N 1
ATOM 658 C CA . LEU A 1 83 ? 1.653 3.918 -15.127 1.00 94.50 83 LEU A CA 1
ATOM 659 C C . LEU A 1 83 ? 2.349 2.916 -14.210 1.00 94.50 83 LEU A C 1
ATOM 661 O O . LEU A 1 83 ? 2.874 1.906 -14.676 1.00 94.50 83 LEU A O 1
ATOM 665 N N . MET A 1 84 ? 2.368 3.205 -12.915 1.00 95.44 84 MET A N 1
ATOM 666 C CA . MET A 1 84 ? 2.918 2.308 -11.909 1.00 95.44 84 MET A CA 1
ATOM 667 C C . MET A 1 84 ? 1.801 1.877 -10.975 1.00 95.44 84 MET A C 1
ATOM 669 O O . MET A 1 84 ? 1.163 2.716 -10.347 1.00 95.44 84 MET A O 1
ATOM 673 N N . LEU A 1 85 ? 1.600 0.569 -10.883 1.00 96.25 85 LEU A N 1
ATOM 674 C CA . LEU A 1 85 ? 0.778 -0.066 -9.869 1.00 96.25 85 LEU A CA 1
ATOM 675 C C . LEU A 1 85 ? 1.738 -0.602 -8.813 1.00 96.25 85 LEU A C 1
ATOM 677 O O . LEU A 1 85 ? 2.543 -1.490 -9.094 1.00 96.25 85 LEU A O 1
ATOM 681 N N . ALA A 1 86 ? 1.718 -0.004 -7.630 1.00 94.69 86 ALA A N 1
ATOM 682 C CA . ALA A 1 86 ? 2.616 -0.365 -6.546 1.00 94.69 86 ALA A CA 1
ATOM 683 C C . ALA A 1 86 ? 1.812 -0.866 -5.351 1.00 94.69 86 ALA A C 1
ATOM 685 O O . ALA A 1 86 ? 0.903 -0.183 -4.888 1.00 94.69 86 ALA A O 1
ATOM 686 N N . ASN A 1 87 ? 2.194 -2.035 -4.845 1.00 95.50 87 ASN A N 1
ATOM 687 C CA . ASN A 1 87 ? 1.787 -2.503 -3.533 1.00 95.50 87 ASN A CA 1
ATOM 688 C C . ASN A 1 87 ? 2.878 -2.096 -2.534 1.00 95.50 87 ASN A C 1
ATOM 690 O O . ASN A 1 87 ? 4.018 -2.561 -2.633 1.00 95.50 87 ASN A O 1
ATOM 694 N N . HIS A 1 88 ? 2.549 -1.175 -1.632 1.00 94.38 88 HIS A N 1
ATOM 695 C CA . HIS A 1 88 ? 3.490 -0.550 -0.707 1.00 94.38 88 HIS A CA 1
ATOM 696 C C . HIS A 1 88 ? 2.879 -0.471 0.692 1.00 94.38 88 HIS A C 1
ATOM 698 O O . HIS A 1 88 ? 1.747 -0.010 0.840 1.00 94.38 88 HIS A O 1
ATOM 704 N N . THR A 1 89 ? 3.642 -0.852 1.720 1.00 94.62 89 THR A N 1
ATOM 705 C CA . THR A 1 89 ? 3.115 -0.991 3.089 1.00 94.62 89 THR A CA 1
ATOM 706 C C . THR A 1 89 ? 2.673 0.329 3.721 1.00 94.62 89 THR A C 1
ATOM 708 O O . THR A 1 89 ? 1.842 0.319 4.617 1.00 94.62 89 THR A O 1
ATOM 711 N N . SER A 1 90 ? 3.129 1.485 3.217 1.00 92.94 90 SER A N 1
ATOM 712 C CA . SER A 1 90 ? 2.704 2.799 3.745 1.00 92.94 90 SER A CA 1
ATOM 713 C C . SER A 1 90 ? 1.228 3.140 3.528 1.00 92.94 90 SER A C 1
ATOM 715 O O . SER A 1 90 ? 0.768 4.165 4.031 1.00 92.94 90 SER A O 1
ATOM 717 N N . ILE A 1 91 ? 0.471 2.323 2.786 1.00 94.44 91 ILE A N 1
ATOM 718 C CA . ILE A 1 91 ? -0.986 2.477 2.708 1.00 94.44 91 ILE A CA 1
ATOM 719 C C . ILE A 1 91 ? -1.651 2.319 4.085 1.00 94.44 91 ILE A C 1
ATOM 721 O O . ILE A 1 91 ? -2.682 2.945 4.326 1.00 94.44 91 ILE A O 1
ATOM 725 N N . SER A 1 92 ? -1.026 1.585 5.015 1.00 93.81 92 SER A N 1
ATOM 726 C CA . SER A 1 92 ? -1.511 1.429 6.391 1.00 93.81 92 SER A CA 1
ATOM 727 C C . SER A 1 92 ? -1.703 2.766 7.109 1.00 93.81 92 SER A C 1
ATOM 729 O O . SER A 1 92 ? -2.678 2.933 7.834 1.00 93.81 92 SER A O 1
ATOM 731 N N . MET A 1 93 ? -0.867 3.772 6.827 1.00 92.06 93 MET A N 1
ATOM 732 C CA . MET A 1 93 ? -0.991 5.112 7.416 1.00 92.06 93 MET A CA 1
ATOM 733 C C . MET A 1 93 ? -2.331 5.783 7.082 1.00 92.06 93 MET A C 1
ATOM 735 O O . MET A 1 93 ? -2.865 6.561 7.878 1.00 92.06 93 MET A O 1
ATOM 739 N N . LEU A 1 94 ? -2.881 5.508 5.894 1.00 93.81 94 LEU A N 1
ATOM 740 C CA . LEU A 1 94 ? -4.195 6.012 5.508 1.00 93.81 94 LEU A CA 1
ATOM 741 C C . LEU A 1 94 ? -5.285 5.351 6.354 1.00 93.81 94 LEU A C 1
ATOM 743 O O . LEU A 1 94 ? -6.161 6.052 6.860 1.00 93.81 94 LEU A O 1
ATOM 747 N N . PHE A 1 95 ? -5.199 4.033 6.539 1.00 95.75 95 PHE A N 1
ATOM 748 C CA . PHE A 1 95 ? -6.131 3.276 7.371 1.00 95.75 95 PHE A CA 1
ATOM 749 C C . PHE A 1 95 ? -6.045 3.703 8.836 1.00 95.75 95 PHE A C 1
ATOM 751 O O . PHE A 1 95 ? -7.074 4.018 9.422 1.00 95.75 95 PHE A O 1
ATOM 758 N N . GLU A 1 96 ? -4.846 3.868 9.397 1.00 94.44 96 GLU A N 1
ATOM 759 C CA . GLU A 1 96 ? -4.663 4.413 10.747 1.00 94.44 96 GLU A CA 1
ATOM 760 C C . GLU A 1 96 ? -5.316 5.786 10.921 1.00 94.44 96 GLU A C 1
ATOM 762 O O . GLU A 1 96 ? -5.912 6.078 11.960 1.00 94.44 96 GLU A O 1
ATOM 767 N N . ARG A 1 97 ? -5.200 6.666 9.919 1.00 95.00 97 ARG A N 1
ATOM 768 C CA . ARG A 1 97 ? -5.840 7.983 9.969 1.00 95.00 97 ARG A CA 1
ATOM 769 C C . ARG A 1 97 ? -7.360 7.851 9.981 1.00 95.00 97 ARG A C 1
ATOM 771 O O . ARG A 1 97 ? -8.010 8.561 10.747 1.00 95.00 97 ARG A O 1
ATOM 778 N N . THR A 1 98 ? -7.911 6.964 9.158 1.00 96.44 98 THR A N 1
ATOM 779 C CA . THR A 1 98 ? -9.349 6.672 9.129 1.00 96.44 98 THR A CA 1
ATOM 780 C C . THR A 1 98 ? -9.819 6.091 10.461 1.00 96.44 98 THR A C 1
ATOM 782 O O . THR A 1 98 ? -10.804 6.577 11.005 1.00 96.44 98 THR A O 1
ATOM 785 N N . LEU A 1 99 ? -9.076 5.147 11.044 1.00 97.19 99 LEU A N 1
ATOM 786 C CA . LEU A 1 99 ? -9.359 4.569 12.360 1.00 97.19 99 LEU A CA 1
ATOM 787 C C . LEU A 1 99 ? -9.366 5.637 13.459 1.00 97.19 99 LEU A C 1
ATOM 789 O O . LEU A 1 99 ? -10.333 5.750 14.203 1.00 97.19 99 LEU A O 1
ATOM 793 N N . LYS A 1 100 ? -8.356 6.517 13.500 1.00 96.94 100 LYS A N 1
ATOM 794 C CA . LYS A 1 100 ? -8.303 7.641 14.457 1.00 96.94 100 LYS A CA 1
ATOM 795 C C . LYS A 1 100 ? -9.499 8.588 14.318 1.00 96.94 100 LYS A C 1
ATOM 797 O O . LYS A 1 100 ? -9.987 9.125 15.313 1.00 96.94 100 LYS A O 1
ATOM 802 N N . GLN A 1 101 ? -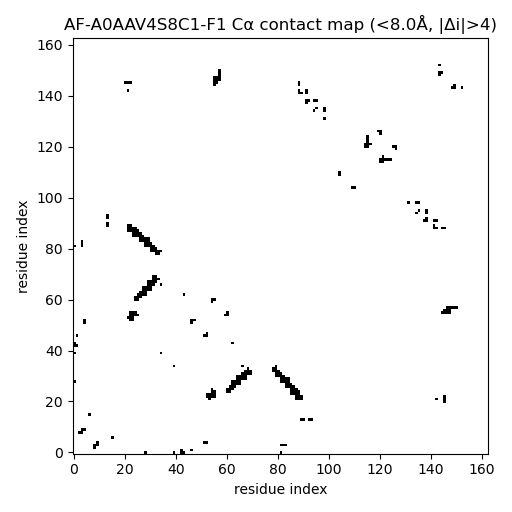9.952 8.839 13.088 1.00 97.12 101 GLN A N 1
ATOM 803 C CA . GLN A 1 101 ? -11.140 9.656 12.831 1.00 97.12 101 GLN A CA 1
ATOM 804 C C . GLN A 1 101 ? -12.419 8.943 13.279 1.00 97.12 101 GLN A C 1
ATOM 806 O O . GLN A 1 101 ? -13.235 9.561 13.965 1.00 97.12 101 GLN A O 1
ATOM 811 N N . TYR A 1 102 ? -12.559 7.659 12.943 1.00 97.50 102 TYR A N 1
ATOM 812 C CA . TYR A 1 102 ? -13.669 6.811 13.363 1.00 97.50 102 TYR A CA 1
ATOM 813 C C . TYR A 1 102 ? -13.772 6.756 14.890 1.00 97.50 102 TYR A C 1
ATOM 815 O O . TYR A 1 102 ? -14.803 7.139 15.437 1.00 97.50 102 TYR A O 1
ATOM 823 N N . ASP A 1 103 ? -12.686 6.414 15.588 1.00 97.00 103 ASP A N 1
ATOM 824 C CA . ASP A 1 103 ? -12.650 6.288 17.04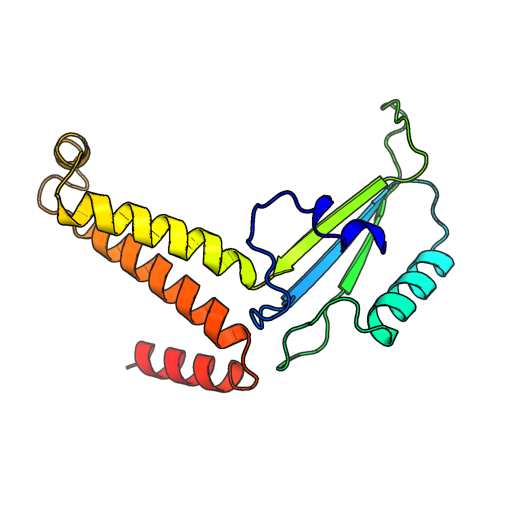9 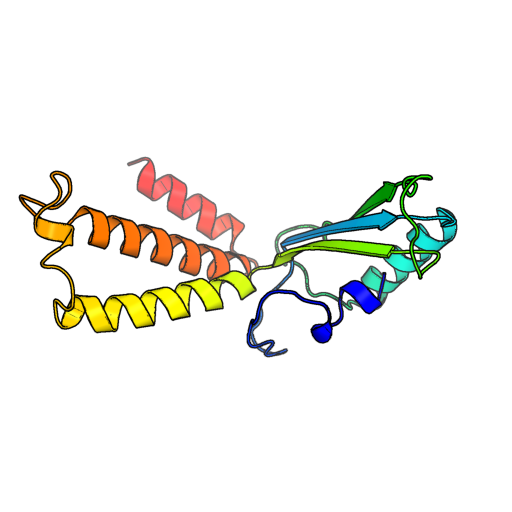1.00 97.00 103 ASP A CA 1
ATOM 825 C C . ASP A 1 103 ? -13.081 7.591 17.742 1.00 97.00 103 ASP A C 1
ATOM 827 O O . ASP A 1 103 ? -13.804 7.578 18.741 1.00 97.00 103 ASP A O 1
ATOM 831 N N . LYS A 1 104 ? -12.690 8.749 17.190 1.00 97.12 104 LYS A N 1
ATOM 832 C CA . LYS A 1 104 ? -13.073 10.064 17.722 1.00 97.12 104 LYS A CA 1
ATOM 833 C C . LYS A 1 104 ? -14.579 10.326 17.629 1.00 97.12 104 LYS A C 1
ATOM 835 O O . LYS A 1 104 ? -15.123 10.986 18.518 1.00 97.12 104 LYS A O 1
ATOM 840 N N . LEU A 1 105 ? -15.233 9.857 16.567 1.00 97.06 105 LEU A N 1
ATOM 841 C CA . LEU A 1 105 ? -16.682 9.972 16.387 1.00 97.06 105 LEU A CA 1
ATOM 842 C C . LEU A 1 105 ? -17.419 8.914 17.213 1.00 97.06 105 LEU A C 1
ATOM 844 O O . LEU A 1 105 ? -18.319 9.260 17.979 1.00 97.06 105 LEU A O 1
ATOM 848 N N . ARG A 1 106 ? -16.977 7.654 17.130 1.00 94.69 106 ARG A N 1
ATOM 849 C CA . ARG A 1 106 ? -17.570 6.501 17.815 1.00 94.69 106 ARG A CA 1
ATOM 850 C C . ARG A 1 106 ? -17.567 6.671 19.332 1.00 94.69 106 ARG A C 1
ATOM 852 O O . ARG A 1 106 ? -18.601 6.460 19.953 1.00 94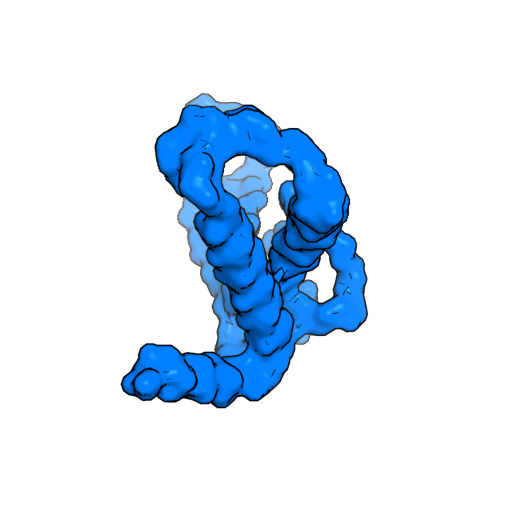.69 106 ARG A O 1
ATOM 859 N N . LYS A 1 107 ? -16.466 7.160 19.923 1.00 95.31 107 LYS A N 1
ATOM 860 C CA . LYS A 1 107 ? -16.351 7.431 21.372 1.00 95.31 107 LYS A CA 1
ATOM 861 C C . LYS A 1 107 ? -17.340 8.484 21.887 1.00 95.31 107 LYS A C 1
ATOM 863 O O . LYS A 1 107 ? -17.608 8.541 23.082 1.00 95.31 107 LYS A O 1
ATOM 868 N N . ARG A 1 108 ? -17.841 9.353 21.008 1.00 96.38 108 ARG A N 1
ATOM 869 C CA . ARG A 1 108 ? -18.835 10.390 21.334 1.00 96.38 108 ARG A CA 1
ATOM 870 C C . ARG A 1 108 ? -20.245 10.001 20.902 1.00 96.38 108 ARG A C 1
ATOM 872 O O . ARG A 1 108 ? -21.130 10.845 20.958 1.00 96.38 108 ARG A O 1
ATOM 879 N N . GLU A 1 109 ? -20.405 8.785 20.386 1.00 94.06 109 GLU A N 1
ATOM 880 C CA . GLU A 1 109 ? -21.634 8.298 19.763 1.00 94.06 109 GLU A CA 1
ATOM 881 C C . GLU A 1 109 ? -22.197 9.260 18.697 1.00 94.06 109 GLU A C 1
ATOM 883 O O . GLU A 1 109 ? -23.402 9.376 18.484 1.00 94.06 109 GLU A O 1
ATOM 888 N N . ALA A 1 110 ? -21.307 9.980 18.005 1.00 95.56 110 ALA A N 1
ATOM 889 C CA . ALA A 1 110 ? -21.696 11.032 17.080 1.00 95.56 110 ALA A CA 1
ATOM 890 C C . ALA A 1 110 ? -22.222 10.452 15.758 1.00 95.56 110 ALA A C 1
ATOM 892 O O . ALA A 1 110 ? -21.591 9.584 15.161 1.00 95.56 110 ALA A O 1
ATOM 893 N N . PHE A 1 111 ? -23.339 11.004 15.269 1.00 95.25 111 PHE A N 1
ATOM 894 C CA . PHE A 1 111 ? -23.964 10.668 13.979 1.00 95.25 111 PHE A CA 1
ATOM 895 C C . PHE A 1 111 ? -24.471 9.220 13.836 1.00 95.25 111 PHE A C 1
ATOM 897 O O . PHE A 1 111 ? -24.727 8.778 12.720 1.00 95.25 111 PHE A O 1
ATOM 904 N N . LEU A 1 112 ? -24.674 8.495 14.943 1.00 95.06 112 LEU A N 1
ATOM 905 C CA . LEU A 1 112 ? -25.107 7.090 14.918 1.00 95.06 112 LEU A CA 1
ATOM 906 C C . LEU A 1 112 ? -26.622 6.903 14.740 1.00 95.06 112 LEU A C 1
ATOM 908 O O . LEU A 1 112 ? -27.056 5.861 14.264 1.00 95.06 112 LEU A O 1
ATOM 912 N N . GLU A 1 113 ? -27.432 7.917 15.048 1.00 93.88 113 GLU A N 1
ATOM 913 C CA . GLU A 1 113 ? -28.900 7.814 15.015 1.00 93.88 113 GLU A CA 1
ATOM 914 C C . GLU A 1 113 ? -29.480 7.457 13.643 1.00 93.88 113 GLU A C 1
ATOM 916 O O . GLU A 1 113 ? -30.525 6.819 13.564 1.00 93.88 113 GLU A O 1
ATOM 921 N N . GLN A 1 114 ? -28.826 7.855 12.548 1.00 94.94 114 GLN A N 1
ATOM 922 C CA . GLN A 1 114 ? -29.285 7.456 11.213 1.00 94.94 114 GLN A CA 1
ATOM 923 C C . GLN A 1 114 ? -28.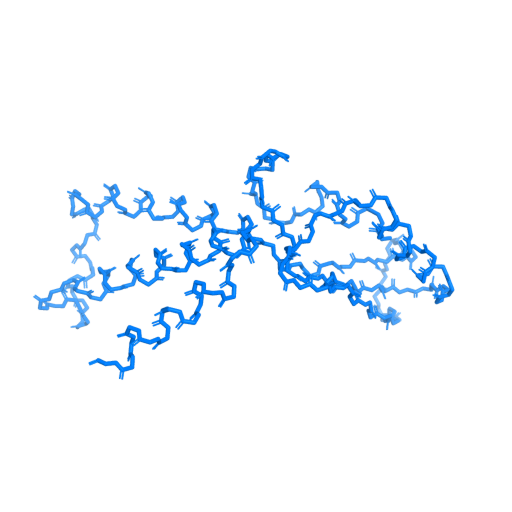949 5.995 10.918 1.00 94.94 114 GLN A C 1
ATOM 925 O O . GLN A 1 114 ? -29.751 5.320 10.289 1.00 94.94 114 GLN A O 1
ATOM 930 N N . PHE A 1 115 ? -27.818 5.492 11.423 1.00 95.19 115 PHE A N 1
ATOM 931 C CA . PHE A 1 115 ? -27.454 4.086 11.269 1.00 95.19 115 PHE A CA 1
ATOM 932 C C . PHE A 1 115 ? -28.436 3.188 12.017 1.00 95.19 115 PHE A C 1
ATOM 934 O O . PHE A 1 115 ? -28.925 2.237 11.429 1.00 95.19 115 PHE A O 1
ATOM 941 N N . ARG A 1 116 ? -28.826 3.540 13.251 1.00 94.81 116 ARG A N 1
ATOM 942 C CA . ARG A 1 116 ? -29.778 2.757 14.071 1.00 94.81 116 ARG A CA 1
ATOM 943 C C . ARG A 1 116 ? -31.164 2.555 13.443 1.00 94.81 116 ARG A C 1
ATOM 945 O O . ARG A 1 116 ? -31.924 1.714 13.913 1.00 94.81 116 ARG A O 1
ATOM 952 N N . LYS A 1 117 ? -31.523 3.343 12.426 1.00 95.69 117 LYS A N 1
ATOM 953 C CA . LYS A 1 117 ? -32.784 3.179 11.684 1.00 95.69 117 LYS A CA 1
ATOM 954 C C . LYS A 1 117 ? -32.724 2.058 10.653 1.00 95.69 117 LYS A C 1
ATOM 956 O O . LYS A 1 117 ? -33.776 1.589 10.234 1.00 95.69 117 LYS A O 1
ATOM 961 N N . GLU A 1 118 ? -31.524 1.667 10.245 1.00 96.12 118 GLU A N 1
ATOM 962 C CA . GLU A 1 118 ? -31.299 0.585 9.298 1.00 96.12 118 GLU A CA 1
ATOM 963 C C . GLU A 1 118 ? -31.312 -0.762 10.027 1.00 96.12 118 GLU A C 1
ATOM 965 O O . GLU A 1 118 ? -30.794 -0.884 11.140 1.00 96.12 118 GLU A O 1
ATOM 970 N N . ASP A 1 119 ? -31.859 -1.794 9.382 1.00 94.94 119 ASP A N 1
ATOM 971 C CA . ASP A 1 119 ? -32.084 -3.106 10.006 1.00 94.94 119 ASP A CA 1
ATOM 972 C C . ASP A 1 119 ? -30.799 -3.741 10.566 1.00 94.94 119 ASP A C 1
ATOM 974 O O . ASP A 1 119 ? -30.827 -4.361 11.625 1.00 94.94 119 ASP A O 1
ATOM 978 N N . MET A 1 120 ? -29.659 -3.527 9.901 1.00 94.25 120 MET A N 1
ATOM 979 C CA . MET A 1 120 ? -28.343 -4.038 10.314 1.00 94.25 120 MET A CA 1
ATOM 980 C C . MET A 1 120 ? -27.880 -3.508 11.680 1.00 94.25 120 MET A C 1
ATOM 982 O O . MET A 1 120 ? -27.108 -4.173 12.362 1.00 94.25 120 MET A O 1
ATOM 986 N N . PHE A 1 121 ? -28.339 -2.319 12.078 1.00 95.06 121 PHE A N 1
ATOM 987 C CA . PHE A 1 121 ? -27.867 -1.608 13.272 1.00 95.06 121 PHE A CA 1
ATOM 988 C C . PHE A 1 121 ? -28.980 -1.358 14.297 1.00 95.06 121 PHE A C 1
ATOM 990 O O . PHE A 1 121 ? -28.819 -0.559 15.227 1.00 95.06 121 PHE A O 1
ATOM 997 N N . LYS A 1 122 ? -30.140 -1.988 14.095 1.00 91.19 122 LYS A N 1
ATOM 998 C CA . LYS A 1 122 ? -31.339 -1.760 14.898 1.00 91.19 122 LYS A CA 1
ATOM 999 C C . LYS A 1 122 ? -31.158 -2.219 16.344 1.00 91.19 122 LYS A C 1
ATOM 1001 O O . LYS A 1 122 ? -31.564 -1.510 17.263 1.00 91.19 122 LYS A O 1
ATOM 1006 N N . ASP A 1 123 ? -30.528 -3.377 16.530 1.00 92.56 123 ASP A N 1
ATOM 1007 C CA . ASP A 1 123 ? -30.371 -4.006 17.843 1.00 92.56 123 ASP A CA 1
ATOM 1008 C C . ASP A 1 123 ? -29.042 -3.625 18.517 1.00 92.56 123 ASP A C 1
ATOM 1010 O O . ASP A 1 123 ? -28.999 -3.394 19.726 1.00 92.56 123 ASP A O 1
ATOM 1014 N N . ASN A 1 124 ? -27.953 -3.513 17.749 1.00 93.88 124 ASN A N 1
ATOM 1015 C CA . ASN A 1 124 ? -26.633 -3.116 18.242 1.00 93.88 124 ASN A CA 1
ATOM 1016 C C . ASN A 1 124 ? -25.767 -2.491 17.128 1.00 93.88 124 ASN A C 1
ATOM 1018 O O . ASN A 1 124 ? -26.229 -2.273 16.012 1.00 93.88 124 ASN A O 1
ATOM 1022 N N . LEU A 1 125 ? -24.519 -2.142 17.453 1.00 94.00 125 LEU A N 1
ATOM 1023 C CA . LEU A 1 125 ? -23.553 -1.552 16.514 1.00 94.00 125 LEU A CA 1
ATOM 1024 C C . LEU A 1 125 ? -22.333 -2.456 16.299 1.00 94.00 125 LEU A C 1
ATOM 1026 O O . LEU A 1 125 ? -21.284 -1.975 15.868 1.00 94.00 125 LEU A O 1
ATOM 1030 N N . ASP A 1 126 ? -22.475 -3.749 16.586 1.00 94.50 126 ASP A N 1
ATOM 1031 C CA . ASP A 1 126 ? -21.365 -4.703 16.610 1.00 94.50 126 ASP A CA 1
ATOM 1032 C C . ASP A 1 126 ? -20.690 -4.799 15.238 1.00 94.50 126 ASP A C 1
ATOM 1034 O O . ASP A 1 126 ? -19.477 -4.943 15.153 1.00 94.50 126 ASP A O 1
ATOM 1038 N N . GLU A 1 127 ? -21.444 -4.620 14.151 1.00 95.44 127 GLU A N 1
ATOM 1039 C CA . GLU A 1 127 ? -20.906 -4.600 12.788 1.00 95.44 127 GLU A CA 1
ATOM 1040 C C . GLU A 1 127 ? -19.877 -3.475 12.568 1.00 95.44 127 GLU A C 1
ATOM 1042 O O . GLU A 1 127 ? -18.859 -3.673 11.897 1.00 95.44 127 GLU A O 1
ATOM 1047 N N . LEU A 1 128 ? -20.090 -2.298 13.171 1.00 95.50 128 LEU A N 1
ATOM 1048 C CA . LEU A 1 128 ? -19.117 -1.204 13.100 1.00 95.50 128 LEU A CA 1
ATOM 1049 C C . LEU A 1 128 ? -17.853 -1.534 13.898 1.00 95.50 128 LEU A C 1
ATOM 1051 O O . LEU A 1 128 ? -16.744 -1.202 13.474 1.00 95.50 128 LEU A O 1
ATOM 1055 N N . ASP A 1 129 ? -18.019 -2.193 15.042 1.00 94.12 129 ASP A N 1
ATOM 1056 C CA . ASP A 1 129 ? -16.919 -2.551 15.929 1.00 94.12 129 ASP A CA 1
ATOM 1057 C C . ASP A 1 129 ? -16.088 -3.711 15.326 1.00 94.12 129 ASP A C 1
ATOM 1059 O O . ASP A 1 129 ? -14.859 -3.627 15.282 1.00 94.12 129 ASP A O 1
ATOM 1063 N N . ASN A 1 130 ? -16.735 -4.699 14.699 1.00 96.25 130 ASN A N 1
ATOM 1064 C CA . ASN A 1 130 ? -16.097 -5.773 13.925 1.00 96.25 130 ASN A CA 1
ATOM 1065 C C . ASN A 1 130 ? -15.344 -5.237 12.698 1.00 96.25 130 ASN A C 1
ATOM 1067 O O . ASN A 1 130 ? -14.199 -5.619 12.435 1.00 96.25 130 ASN A O 1
ATOM 1071 N N . SER A 1 131 ? -15.959 -4.311 11.955 1.00 97.06 131 SER A N 1
ATOM 1072 C CA . SER A 1 131 ? -15.318 -3.645 10.816 1.00 97.06 131 SER A CA 1
ATOM 1073 C C . SER A 1 131 ? -14.067 -2.878 11.252 1.00 97.06 131 SER A C 1
ATOM 1075 O O . SER A 1 131 ? -13.021 -2.944 10.601 1.00 97.06 131 SER A O 1
ATOM 1077 N N . ARG A 1 132 ? -14.148 -2.165 12.381 1.00 97.19 132 ARG A N 1
ATOM 1078 C CA . ARG A 1 132 ? -13.027 -1.417 12.960 1.00 97.19 132 ARG A CA 1
ATOM 1079 C C . ARG A 1 132 ? -11.873 -2.326 13.372 1.00 97.19 132 ARG A C 1
ATOM 1081 O O . ARG A 1 132 ? -10.716 -1.953 13.158 1.00 97.19 132 ARG A O 1
ATOM 1088 N N . GLU A 1 133 ? -12.178 -3.482 13.950 1.00 96.88 133 GLU A N 1
ATOM 1089 C CA . GLU A 1 133 ? -11.186 -4.485 14.341 1.00 96.88 133 GLU A CA 1
ATOM 1090 C C . GLU A 1 133 ? -10.518 -5.121 13.116 1.00 96.88 133 GLU A C 1
ATOM 1092 O O . GLU A 1 133 ? -9.296 -5.195 13.038 1.00 96.88 133 GLU A O 1
ATOM 1097 N N . THR A 1 134 ? -11.296 -5.452 12.084 1.00 97.50 134 THR A N 1
ATOM 1098 C CA . THR A 1 134 ? -10.768 -6.000 10.823 1.00 97.50 134 THR A CA 1
ATOM 1099 C C . THR A 1 134 ? -9.764 -5.046 10.168 1.00 97.50 134 THR A C 1
ATOM 1101 O O . THR A 1 134 ? -8.698 -5.451 9.701 1.00 97.50 134 THR A O 1
ATOM 1104 N N . VAL A 1 135 ? -10.066 -3.743 10.155 1.00 97.69 135 VAL A N 1
ATOM 1105 C CA . VAL A 1 135 ? -9.144 -2.731 9.612 1.00 97.69 135 VAL A CA 1
ATOM 1106 C C . VAL A 1 135 ? -7.913 -2.549 10.510 1.00 97.69 135 VAL A C 1
ATOM 1108 O O . VAL A 1 135 ? -6.834 -2.265 9.990 1.00 97.69 135 VAL A O 1
ATOM 1111 N N . GLN A 1 136 ? -8.035 -2.731 11.830 1.00 97.44 136 GLN A N 1
ATOM 1112 C CA . GLN A 1 136 ? -6.886 -2.725 12.743 1.00 97.44 136 GLN A CA 1
ATOM 1113 C C . GLN A 1 136 ? -5.931 -3.878 12.441 1.00 97.44 136 GLN A C 1
ATOM 1115 O O . GLN A 1 136 ? -4.745 -3.640 12.234 1.00 97.44 136 GLN A O 1
ATOM 1120 N N . GLN A 1 137 ? -6.461 -5.093 12.315 1.00 96.31 137 GLN A N 1
ATOM 1121 C CA . GLN A 1 137 ? -5.678 -6.280 11.974 1.00 96.31 137 GLN A CA 1
ATOM 1122 C C . GLN A 1 137 ? -4.957 -6.108 10.633 1.00 96.31 137 GLN A C 1
ATOM 1124 O O . GLN A 1 137 ? -3.778 -6.434 10.515 1.00 96.31 137 GLN A O 1
ATOM 1129 N N . LEU A 1 138 ? -5.624 -5.502 9.642 1.00 96.19 138 LEU A N 1
ATOM 1130 C CA . LEU A 1 138 ? -5.003 -5.165 8.361 1.00 96.19 138 LEU A CA 1
ATOM 1131 C C . LEU A 1 138 ? -3.817 -4.199 8.524 1.00 96.19 138 LEU A C 1
ATOM 1133 O O . LEU A 1 138 ? -2.783 -4.366 7.877 1.00 96.19 138 LEU A O 1
ATOM 1137 N N . VAL A 1 139 ? -3.953 -3.166 9.362 1.00 95.81 139 VAL A N 1
ATOM 1138 C CA . VAL A 1 139 ? -2.856 -2.231 9.665 1.00 95.81 139 VAL A CA 1
ATOM 1139 C C . VAL A 1 139 ? -1.691 -2.963 10.323 1.00 95.81 139 VAL A C 1
ATOM 1141 O O . VAL A 1 139 ? -0.549 -2.783 9.894 1.00 95.81 139 VAL A O 1
ATOM 1144 N N . ASP A 1 140 ? -1.979 -3.800 11.315 1.00 94.56 140 ASP A N 1
ATOM 1145 C CA . ASP A 1 140 ? -0.971 -4.537 12.075 1.00 94.56 140 ASP A CA 1
ATOM 1146 C C . ASP A 1 140 ? -0.206 -5.513 11.172 1.00 94.56 140 ASP A C 1
ATOM 1148 O O . ASP A 1 140 ? 1.025 -5.580 11.227 1.00 94.56 140 ASP A O 1
ATOM 1152 N N . GLU A 1 141 ? -0.900 -6.182 10.248 1.00 95.50 141 GLU A N 1
ATOM 1153 C CA . GLU A 1 141 ? -0.276 -7.037 9.241 1.00 95.50 141 GLU A CA 1
ATOM 1154 C C . GLU A 1 141 ? 0.655 -6.245 8.307 1.00 95.50 141 GLU A C 1
ATOM 1156 O O . GLU A 1 141 ? 1.783 -6.671 8.044 1.00 95.50 141 GLU A O 1
ATOM 1161 N N . TYR A 1 142 ? 0.246 -5.059 7.837 1.00 95.31 142 TYR A N 1
ATOM 1162 C CA . TYR A 1 142 ? 1.118 -4.208 7.015 1.00 95.31 142 TYR A CA 1
ATOM 1163 C C . TYR A 1 142 ? 2.380 -3.759 7.758 1.00 95.31 142 TYR A C 1
ATOM 1165 O O . TYR A 1 142 ? 3.435 -3.614 7.130 1.00 95.31 142 TYR A O 1
ATOM 1173 N N . VAL A 1 143 ? 2.290 -3.528 9.071 1.00 92.94 143 VAL A N 1
ATOM 1174 C CA . VAL A 1 143 ? 3.451 -3.217 9.916 1.00 92.94 143 VAL A CA 1
ATOM 1175 C C . VAL A 1 143 ? 4.342 -4.450 10.051 1.00 92.94 143 VAL A C 1
ATOM 1177 O O . VAL A 1 143 ? 5.545 -4.358 9.791 1.00 92.94 143 VAL A O 1
ATOM 1180 N N . ALA A 1 144 ? 3.766 -5.613 10.361 1.00 93.94 144 ALA A N 1
ATOM 1181 C CA . ALA A 1 144 ? 4.490 -6.879 10.453 1.00 93.94 144 ALA A CA 1
ATOM 1182 C C . ALA A 1 144 ? 5.227 -7.213 9.144 1.00 93.94 144 ALA A C 1
ATOM 1184 O O . ALA A 1 144 ? 6.391 -7.613 9.179 1.00 93.94 144 ALA A O 1
ATOM 1185 N N . ALA A 1 145 ? 4.613 -6.937 7.988 1.00 94.25 145 ALA A N 1
ATOM 1186 C CA . ALA A 1 145 ? 5.190 -7.154 6.660 1.00 94.25 145 ALA A CA 1
ATOM 1187 C C . ALA A 1 145 ? 6.463 -6.334 6.378 1.00 94.25 145 ALA A C 1
ATOM 1189 O O . ALA A 1 145 ? 7.196 -6.645 5.433 1.00 94.25 145 ALA A O 1
ATOM 1190 N N . THR A 1 146 ? 6.764 -5.307 7.181 1.00 93.12 146 THR A N 1
ATOM 1191 C CA . THR A 1 146 ? 8.037 -4.569 7.095 1.00 93.12 146 THR A CA 1
ATOM 1192 C C . THR A 1 146 ? 9.205 -5.298 7.767 1.00 93.12 146 THR A C 1
ATOM 1194 O O . THR A 1 146 ? 10.363 -5.023 7.440 1.00 93.12 146 THR A O 1
ATOM 1197 N N . SER A 1 147 ? 8.922 -6.246 8.667 1.00 92.56 147 SER A N 1
ATOM 1198 C CA . SER A 1 147 ? 9.924 -7.022 9.399 1.00 92.56 147 SER A CA 1
ATOM 1199 C C . SER A 1 147 ? 10.394 -8.250 8.619 1.00 92.56 147 SER A C 1
ATOM 1201 O O . SER A 1 147 ? 9.671 -8.811 7.802 1.00 92.56 147 SER A O 1
ATOM 1203 N N . LYS A 1 148 ? 11.616 -8.713 8.906 1.00 91.69 148 LYS A N 1
ATOM 1204 C CA . LYS A 1 148 ? 12.152 -9.990 8.395 1.00 91.69 148 LYS A CA 1
ATOM 1205 C C . LYS A 1 148 ? 11.361 -11.195 8.898 1.00 91.69 148 LYS A C 1
ATOM 1207 O O . LYS A 1 148 ? 11.274 -12.189 8.185 1.00 91.69 148 LYS A O 1
ATOM 1212 N N . ASP A 1 149 ? 10.762 -11.068 10.076 1.00 92.25 149 ASP A N 1
ATOM 1213 C CA . ASP A 1 149 ? 10.079 -12.161 10.767 1.00 92.25 149 ASP A CA 1
ATOM 1214 C C . ASP A 1 149 ? 8.608 -12.311 10.344 1.00 92.25 149 ASP A C 1
ATOM 1216 O O . ASP A 1 149 ? 7.883 -13.118 10.919 1.00 92.25 149 ASP A O 1
ATOM 1220 N N . TYR A 1 150 ? 8.160 -11.570 9.321 1.00 94.00 150 TYR A N 1
ATOM 1221 C CA . TYR A 1 150 ? 6.777 -11.604 8.830 1.00 94.00 150 TYR A CA 1
ATOM 1222 C C . TYR A 1 150 ? 6.281 -13.019 8.506 1.00 94.00 150 TYR A C 1
ATOM 1224 O O . TYR A 1 150 ? 5.148 -13.361 8.825 1.00 94.00 150 TYR A O 1
ATOM 1232 N N . LEU A 1 151 ? 7.129 -13.862 7.907 1.00 90.50 151 LEU A N 1
ATOM 1233 C CA . LEU A 1 151 ? 6.745 -15.236 7.568 1.00 90.50 151 LEU A CA 1
ATOM 1234 C C . LEU A 1 151 ? 6.447 -16.067 8.823 1.00 90.50 151 LEU A C 1
ATOM 1236 O O . LEU A 1 151 ? 5.490 -16.834 8.829 1.00 90.50 151 LEU A O 1
ATOM 1240 N N . THR A 1 152 ? 7.234 -15.892 9.886 1.00 90.75 152 THR A N 1
ATOM 1241 C CA . THR A 1 152 ? 7.005 -16.555 11.177 1.00 90.75 152 THR A CA 1
ATOM 1242 C C . THR A 1 152 ? 5.747 -16.017 11.845 1.00 90.75 152 THR A C 1
ATOM 1244 O O . THR A 1 152 ? 4.894 -16.800 12.252 1.00 90.75 152 THR A O 1
ATOM 1247 N N . TRP A 1 153 ? 5.589 -14.691 11.858 1.00 89.31 153 TRP A N 1
ATOM 1248 C CA . TRP A 1 153 ? 4.397 -14.024 12.378 1.00 89.31 153 TRP A CA 1
ATOM 1249 C C . TRP A 1 153 ? 3.116 -14.540 11.706 1.00 89.31 153 TRP A C 1
ATOM 1251 O O . TRP A 1 153 ? 2.160 -14.896 12.387 1.00 89.31 153 TRP A O 1
ATOM 1261 N N . GLY A 1 154 ? 3.112 -14.665 10.374 1.00 80.19 154 GLY A N 1
ATOM 1262 C CA . GLY A 1 154 ? 1.961 -15.178 9.629 1.00 80.19 154 GLY A CA 1
ATOM 1263 C C . GLY A 1 154 ? 1.628 -16.636 9.958 1.00 80.19 154 GLY A C 1
ATOM 1264 O O . GLY A 1 154 ? 0.455 -16.992 10.039 1.00 80.19 154 GLY A O 1
ATOM 1265 N N . MET A 1 155 ? 2.639 -17.479 10.200 1.00 79.31 155 MET A N 1
ATOM 1266 C CA . MET A 1 155 ? 2.419 -18.866 10.624 1.00 79.31 155 MET A CA 1
ATOM 1267 C C . MET A 1 155 ? 1.761 -18.936 12.008 1.00 79.31 155 MET A C 1
ATOM 1269 O O . MET A 1 155 ? 0.805 -19.687 12.183 1.00 79.31 155 MET A O 1
ATOM 1273 N N . GLU A 1 156 ? 2.220 -18.131 12.968 1.00 79.56 156 GLU A N 1
ATOM 1274 C CA . GLU A 1 156 ? 1.652 -18.078 14.324 1.00 79.56 156 GLU A CA 1
ATOM 1275 C C . GLU A 1 156 ? 0.178 -17.648 14.323 1.00 79.56 156 GLU A C 1
ATOM 1277 O O . GLU A 1 156 ? -0.632 -18.255 15.022 1.00 79.56 156 GLU A O 1
ATOM 1282 N N . GLN A 1 157 ? -0.197 -16.672 13.489 1.00 74.69 157 GLN A N 1
ATOM 1283 C CA . GLN A 1 157 ? -1.594 -16.241 13.360 1.00 74.69 157 GLN A CA 1
ATOM 1284 C C . GLN A 1 157 ? -2.496 -17.369 12.845 1.00 74.69 157 GLN A C 1
ATOM 1286 O O . GLN A 1 157 ? -3.556 -17.620 13.412 1.00 74.69 157 GLN A O 1
ATOM 1291 N N . VAL A 1 158 ? -2.065 -18.113 11.819 1.00 68.94 158 VAL A N 1
ATOM 1292 C CA . VAL A 1 158 ? -2.846 -19.242 11.280 1.00 68.94 158 VAL A CA 1
ATOM 1293 C C . VAL A 1 158 ? -3.069 -20.324 12.342 1.00 68.94 158 VAL A C 1
ATOM 1295 O O . VAL A 1 158 ? -4.168 -20.870 12.427 1.00 68.94 158 VAL A O 1
ATOM 1298 N N . PHE A 1 159 ? -2.074 -20.607 13.188 1.00 59.12 159 PHE A N 1
ATOM 1299 C CA . PHE A 1 159 ? -2.226 -21.570 14.285 1.00 59.12 159 PHE A CA 1
ATOM 1300 C C . PHE A 1 159 ? -3.219 -21.114 15.362 1.00 59.12 159 PHE A C 1
ATOM 1302 O O . PHE A 1 159 ? -3.901 -21.962 15.935 1.00 59.12 159 PHE A O 1
ATOM 1309 N N . ILE A 1 160 ? -3.333 -19.807 15.617 1.00 61.84 160 ILE A N 1
ATOM 1310 C CA . ILE A 1 160 ? -4.298 -19.250 16.578 1.00 61.84 160 ILE A CA 1
ATOM 1311 C C . ILE A 1 160 ? -5.737 -19.378 16.060 1.00 61.84 160 ILE A C 1
ATOM 1313 O O . ILE A 1 160 ? -6.617 -19.713 16.839 1.00 61.84 160 ILE A O 1
ATOM 1317 N N . PHE A 1 161 ? -5.982 -19.174 14.761 1.00 54.22 161 PHE A N 1
ATOM 1318 C CA . PHE A 1 161 ? -7.325 -19.307 14.168 1.00 54.22 161 PHE A CA 1
ATOM 1319 C C . PHE A 1 161 ? -7.731 -20.755 13.830 1.00 54.22 161 PHE A C 1
ATOM 1321 O O . PHE A 1 161 ? -8.866 -20.991 13.420 1.00 54.22 161 PHE A O 1
ATOM 1328 N N . SER A 1 162 ? -6.811 -21.718 13.959 1.00 50.09 162 SER A N 1
ATOM 1329 C CA . SER A 1 162 ? -7.056 -23.145 13.679 1.00 50.09 162 SER A CA 1
ATOM 1330 C C . SER A 1 162 ? -7.394 -23.975 14.930 1.00 50.09 162 SER A C 1
ATOM 1332 O O . SER A 1 162 ? -7.642 -25.174 14.798 1.00 50.09 162 SER A O 1
ATOM 1334 N N . ASN A 1 163 ? -7.386 -23.360 16.118 1.00 38.38 163 ASN A N 1
ATOM 1335 C CA . ASN A 1 163 ? -7.815 -23.924 17.406 1.00 38.38 163 ASN A CA 1
ATOM 1336 C C . ASN A 1 163 ? -8.972 -23.102 17.982 1.00 38.38 163 ASN A C 1
ATOM 1338 O O . ASN A 1 163 ? -9.724 -23.676 18.799 1.00 38.38 163 ASN A O 1
#

InterPro domains:
  IPR000217 Tubulin [PTHR11588] (3-144)
  IPR002454 Gamma tubulin [PR01164] (46-69)
  IPR002454 Gamma tubulin [PR01164] (71-91)
  IPR002454 Gamma tubulin [PR01164] (127-150)
  IPR008280 Tubulin/FtsZ, C-terminal [SSF55307] (1-149)
  IPR018316 Tubulin/FtsZ, 2-layer sandwich domain [PF03953] (1-99)
  IPR023123 Tubulin, C-terminal [G3DSA:1.10.287.600] (89-149)
  IPR037103 Tubulin/FtsZ-like, C-terminal domain [G3DSA:3.30.1330.20] (1-88)